Protein AF-A0A524CNU5-F1 (afdb_monomer_lite)

pLDDT: mean 83.26, std 14.83, range [42.66, 95.31]

Radius of gyration: 14.83 Å; chains: 1; bounding box: 32×34×40 Å

Sequence (70 aa):
MTKRKYHCPRCGNEDIVDYTESFDCPSCKLEFEKKDCDELEDSQILAVEEKLGAVKGLGLDPNENTNSLD

Structure (mmCIF, N/CA/C/O b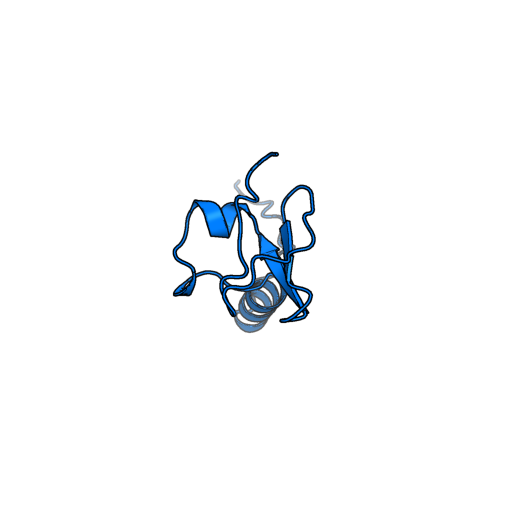ackbone):
data_AF-A0A524CNU5-F1
#
_entry.id   AF-A0A524CNU5-F1
#
loop_
_atom_site.group_PDB
_atom_site.id
_atom_site.type_symbol
_atom_site.label_atom_id
_atom_site.label_alt_id
_atom_site.label_comp_id
_atom_site.label_asym_id
_atom_site.label_entity_id
_atom_site.label_seq_id
_atom_site.pdbx_PDB_ins_code
_atom_site.Cartn_x
_atom_site.Cartn_y
_atom_site.Cartn_z
_atom_site.occupancy
_atom_site.B_iso_or_equiv
_atom_site.auth_seq_id
_atom_site.auth_comp_id
_atom_site.auth_asym_id
_atom_site.auth_atom_id
_atom_site.pdbx_PDB_model_num
ATOM 1 N N . MET A 1 1 ? -10.304 8.958 20.011 1.00 42.66 1 MET A N 1
ATOM 2 C CA . MET A 1 1 ? -10.052 7.787 19.147 1.00 42.66 1 MET A CA 1
ATOM 3 C C . MET A 1 1 ? -9.981 8.300 17.724 1.00 42.66 1 MET A C 1
ATOM 5 O O . MET A 1 1 ? -11.011 8.615 17.143 1.00 42.66 1 MET A O 1
ATOM 9 N N . THR A 1 2 ? -8.775 8.542 17.222 1.00 47.97 2 THR A N 1
ATOM 10 C CA . THR A 1 2 ? -8.563 9.013 15.851 1.00 47.97 2 THR A CA 1
ATOM 11 C C . THR A 1 2 ? -8.955 7.863 14.927 1.00 47.97 2 THR A C 1
ATOM 13 O O . THR A 1 2 ? -8.388 6.780 15.052 1.00 47.97 2 THR A O 1
ATOM 16 N N . LYS A 1 3 ? -9.981 8.043 14.085 1.00 54.19 3 LYS A N 1
ATOM 17 C CA . LYS A 1 3 ? -10.347 7.035 13.079 1.00 54.19 3 LYS A CA 1
ATOM 18 C C . LYS A 1 3 ? -9.096 6.730 12.254 1.00 54.19 3 LYS A C 1
ATOM 20 O O . LYS A 1 3 ? -8.457 7.673 11.785 1.00 54.19 3 LYS A O 1
ATOM 25 N N . ARG A 1 4 ? -8.730 5.451 12.113 1.00 62.31 4 ARG A N 1
ATOM 26 C CA . ARG A 1 4 ? -7.702 5.059 11.141 1.00 62.31 4 ARG A CA 1
ATOM 27 C C . ARG A 1 4 ? -8.214 5.504 9.771 1.00 62.31 4 ARG A C 1
ATOM 29 O O . ARG A 1 4 ? -9.363 5.236 9.436 1.00 62.31 4 ARG A O 1
ATOM 36 N N . LYS A 1 5 ? -7.414 6.307 9.070 1.00 74.94 5 LYS A N 1
ATOM 37 C CA . LYS A 1 5 ? -7.809 6.947 7.808 1.00 74.94 5 LYS A CA 1
ATOM 38 C C . LYS A 1 5 ? -7.636 6.031 6.597 1.00 74.94 5 LYS A C 1
ATOM 40 O O . LYS A 1 5 ? -8.252 6.298 5.577 1.00 74.94 5 LYS A O 1
ATOM 45 N N . TYR A 1 6 ? -6.809 4.997 6.727 1.00 84.94 6 TYR A N 1
ATOM 46 C CA . TYR A 1 6 ? -6.359 4.169 5.617 1.00 84.94 6 TYR A CA 1
ATOM 47 C C . TYR A 1 6 ? -6.667 2.696 5.888 1.00 84.94 6 TYR A C 1
ATOM 49 O O . TYR A 1 6 ? -6.599 2.236 7.032 1.00 84.94 6 TYR A O 1
ATOM 57 N N . HIS A 1 7 ? -6.983 1.975 4.819 1.00 92.62 7 HIS A N 1
ATOM 58 C CA . HIS A 1 7 ? -7.158 0.527 4.764 1.00 92.62 7 HIS A CA 1
ATOM 59 C C . HIS A 1 7 ? -6.260 -0.032 3.661 1.00 92.62 7 HIS A C 1
ATOM 61 O O . HIS A 1 7 ? -5.796 0.694 2.786 1.00 92.62 7 HIS A O 1
ATOM 67 N N . CYS A 1 8 ? -5.994 -1.333 3.694 1.00 93.31 8 CYS A N 1
ATOM 68 C CA . CYS A 1 8 ? -5.232 -1.980 2.639 1.00 93.31 8 CYS A CA 1
ATOM 69 C C . CYS A 1 8 ? -6.052 -2.029 1.337 1.00 93.31 8 CYS A C 1
ATOM 71 O O . CYS A 1 8 ? -7.087 -2.699 1.320 1.00 93.31 8 CYS A O 1
ATOM 73 N N . PRO A 1 9 ? -5.582 -1.439 0.226 1.00 92.75 9 PRO A N 1
ATOM 74 C CA . PRO A 1 9 ? -6.331 -1.416 -1.033 1.00 92.75 9 PRO A CA 1
ATOM 75 C C . PRO A 1 9 ? -6.450 -2.799 -1.696 1.00 92.75 9 PRO A C 1
ATOM 77 O O . PRO A 1 9 ? -7.338 -3.041 -2.508 1.00 92.75 9 PRO A O 1
ATOM 80 N N . ARG A 1 10 ? -5.575 -3.751 -1.337 1.00 91.62 10 ARG A N 1
ATOM 81 C CA . ARG A 1 10 ? -5.581 -5.112 -1.901 1.00 91.62 10 ARG A CA 1
ATOM 82 C C . ARG A 1 10 ? -6.581 -6.051 -1.242 1.00 91.62 10 ARG A C 1
ATOM 84 O O . ARG A 1 10 ? -7.178 -6.878 -1.924 1.00 91.62 10 ARG A O 1
ATOM 91 N N . CYS A 1 11 ? -6.707 -5.984 0.080 1.00 93.19 11 CYS A N 1
ATOM 92 C CA . CYS A 1 11 ? -7.525 -6.928 0.847 1.00 93.19 11 CYS A CA 1
ATOM 93 C C . CYS A 1 11 ? -8.628 -6.264 1.678 1.00 93.19 11 CYS A C 1
ATOM 95 O O . CYS A 1 11 ? -9.412 -6.973 2.303 1.00 93.19 11 CYS A O 1
ATOM 97 N N . GLY A 1 12 ? -8.686 -4.931 1.707 1.00 90.94 12 GLY A N 1
ATOM 98 C CA . GLY A 1 12 ? -9.639 -4.156 2.501 1.00 90.94 12 GLY A CA 1
ATOM 99 C C . GLY A 1 12 ? -9.365 -4.163 4.007 1.00 90.94 12 GLY A C 1
ATOM 100 O O . GLY A 1 12 ? -10.204 -3.697 4.770 1.00 90.94 12 GLY A O 1
ATOM 101 N N . ASN A 1 13 ? -8.234 -4.712 4.468 1.00 9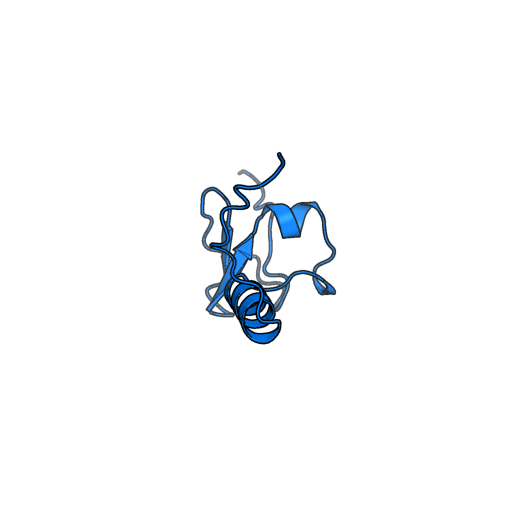0.75 13 ASN A N 1
ATOM 102 C CA . ASN A 1 13 ? -7.953 -4.811 5.900 1.00 90.75 13 ASN A CA 1
ATOM 103 C C . ASN A 1 13 ? -7.652 -3.429 6.511 1.00 90.75 13 ASN A C 1
ATOM 105 O O . ASN A 1 13 ? -6.794 -2.701 6.018 1.00 90.75 13 ASN A O 1
ATOM 109 N N . GLU A 1 14 ? -8.332 -3.088 7.605 1.00 90.12 14 GLU A N 1
ATOM 110 C CA . GLU A 1 14 ? -8.124 -1.856 8.385 1.00 90.12 14 GLU A CA 1
ATOM 111 C C . GLU A 1 14 ? -7.003 -2.002 9.431 1.00 90.12 14 GLU A C 1
ATOM 113 O O . GLU A 1 14 ? -6.586 -1.031 10.080 1.00 90.12 14 GLU A O 1
ATOM 118 N N . ASP A 1 15 ? -6.522 -3.231 9.638 1.00 90.94 15 ASP A N 1
ATOM 119 C CA . ASP A 1 15 ? -5.345 -3.488 10.450 1.00 90.94 15 ASP A CA 1
ATOM 120 C C . ASP A 1 15 ? -4.086 -3.282 9.613 1.00 90.94 15 ASP A C 1
ATOM 122 O O . ASP A 1 15 ? -3.706 -4.133 8.811 1.00 90.94 15 ASP A O 1
ATOM 126 N N . ILE A 1 16 ? -3.494 -2.098 9.775 1.00 91.81 16 ILE A N 1
ATOM 127 C CA . ILE A 1 16 ? -2.303 -1.631 9.066 1.00 91.81 16 ILE A CA 1
ATOM 128 C C . ILE A 1 16 ? -1.261 -1.119 10.061 1.00 91.81 16 ILE A C 1
ATOM 130 O O . ILE A 1 16 ? -1.595 -0.602 11.134 1.00 91.81 16 ILE A O 1
ATOM 134 N N . VAL A 1 17 ? 0.008 -1.250 9.689 1.00 93.44 17 VAL A N 1
ATOM 135 C CA . VAL A 1 17 ? 1.146 -0.694 10.419 1.00 93.44 17 VAL A CA 1
ATOM 136 C C . VAL A 1 17 ? 1.478 0.660 9.806 1.00 93.44 17 VAL A C 1
ATOM 138 O O . VAL A 1 17 ? 1.966 0.737 8.686 1.00 93.44 17 VAL A O 1
ATOM 141 N N . ASP A 1 18 ? 1.161 1.731 10.527 1.00 91.44 18 ASP A N 1
ATOM 142 C CA . ASP A 1 18 ? 1.291 3.109 10.049 1.00 91.44 18 ASP A CA 1
ATOM 143 C C . ASP A 1 18 ? 2.733 3.630 10.198 1.00 91.44 18 ASP A C 1
ATOM 145 O O . ASP A 1 18 ? 3.291 3.609 11.298 1.00 91.44 18 ASP A O 1
ATOM 149 N N . TYR A 1 19 ? 3.314 4.133 9.107 1.00 90.31 19 TYR A N 1
ATOM 150 C CA . TYR A 1 19 ? 4.582 4.870 9.089 1.00 90.31 19 TYR A CA 1
ATOM 151 C C . TYR A 1 19 ? 4.337 6.336 8.729 1.00 90.31 19 TYR A C 1
ATOM 153 O O . TYR A 1 19 ? 3.214 6.747 8.456 1.00 90.31 19 TYR A O 1
ATOM 161 N N . THR A 1 20 ? 5.370 7.178 8.736 1.00 91.25 20 THR A N 1
ATOM 162 C CA . THR A 1 20 ? 5.191 8.616 8.472 1.00 91.25 20 THR A CA 1
ATOM 163 C C . THR A 1 20 ? 4.564 8.885 7.098 1.00 91.25 20 THR A C 1
ATOM 165 O O . THR A 1 20 ? 3.600 9.645 7.021 1.00 91.25 20 THR A O 1
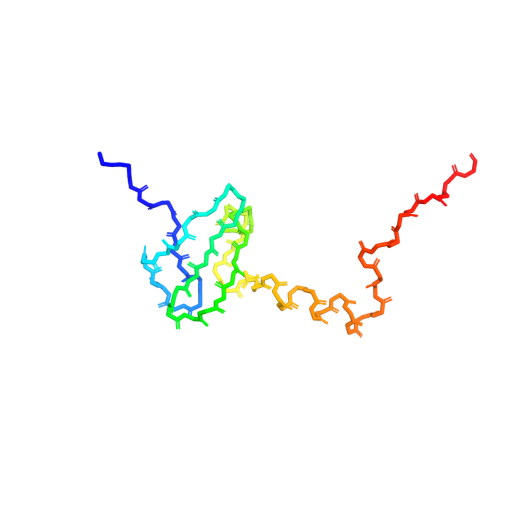ATOM 168 N N . GLU A 1 21 ? 5.051 8.223 6.048 1.00 92.31 21 GLU A N 1
ATOM 169 C CA . GLU A 1 21 ? 4.653 8.474 4.650 1.00 92.31 21 GLU A CA 1
ATOM 170 C C . GLU A 1 21 ? 3.964 7.268 3.986 1.00 92.31 21 GLU A C 1
ATOM 172 O O . GLU A 1 21 ? 3.193 7.429 3.039 1.00 92.31 21 GLU A O 1
ATOM 177 N N . SER A 1 22 ? 4.177 6.068 4.522 1.00 94.31 22 SER A N 1
ATOM 178 C CA . SER A 1 22 ? 3.618 4.804 4.040 1.00 94.31 22 SER A CA 1
ATOM 179 C C . SER A 1 22 ? 2.867 4.068 5.151 1.00 94.31 22 SER A C 1
ATOM 181 O O . SER A 1 22 ? 2.832 4.494 6.309 1.00 94.31 22 SER A O 1
ATOM 183 N N . PHE A 1 23 ? 2.241 2.952 4.808 1.00 94.69 23 PHE A N 1
ATOM 184 C CA . PHE A 1 23 ? 1.801 1.950 5.769 1.00 94.69 23 PHE A CA 1
ATOM 185 C C . PHE A 1 23 ? 2.003 0.552 5.190 1.00 94.69 23 PHE A C 1
ATOM 187 O O . PHE A 1 23 ? 1.954 0.361 3.975 1.00 94.69 23 PHE A O 1
ATOM 194 N N . ASP A 1 24 ? 2.179 -0.433 6.065 1.00 95.25 24 ASP A N 1
ATOM 195 C CA . ASP A 1 24 ? 2.260 -1.838 5.676 1.00 95.25 24 ASP A CA 1
ATOM 196 C C . ASP A 1 24 ? 0.980 -2.580 6.056 1.00 95.25 24 ASP A C 1
ATOM 198 O O . ASP A 1 24 ? 0.401 -2.378 7.130 1.00 95.25 24 ASP A O 1
ATOM 202 N N . CYS A 1 25 ? 0.518 -3.450 5.163 1.00 94.38 25 CYS A N 1
ATOM 203 C CA . CYS A 1 25 ? -0.558 -4.371 5.474 1.00 94.38 25 CYS A CA 1
ATOM 204 C C . CYS A 1 25 ? 0.019 -5.706 5.973 1.00 94.38 25 CYS A C 1
ATOM 206 O O . CYS A 1 25 ? 0.466 -6.498 5.146 1.00 94.38 25 CYS A O 1
ATOM 208 N N . PRO A 1 26 ? -0.117 -6.073 7.261 1.00 92.81 26 PRO A N 1
ATOM 209 C CA . PRO A 1 26 ? 0.406 -7.333 7.799 1.00 92.81 26 PRO A CA 1
ATOM 210 C C . PRO A 1 26 ? -0.218 -8.585 7.160 1.00 92.81 26 PRO A C 1
ATOM 212 O O . PRO A 1 26 ? 0.382 -9.662 7.193 1.00 92.81 26 PRO A O 1
ATOM 215 N N . SER A 1 27 ? -1.416 -8.471 6.573 1.00 93.88 27 SER A N 1
ATOM 216 C CA . SER A 1 27 ? -2.069 -9.574 5.855 1.00 93.88 27 SER A CA 1
ATOM 217 C C . SER A 1 27 ? -1.491 -9.797 4.462 1.00 93.88 27 SER A C 1
ATOM 219 O O . SER A 1 27 ? -1.253 -10.940 4.080 1.00 93.88 27 SER A O 1
ATOM 221 N N . CYS A 1 28 ? -1.276 -8.721 3.702 1.00 92.06 28 CYS A N 1
ATOM 222 C CA . CYS A 1 28 ? -0.715 -8.805 2.353 1.00 92.06 28 CYS A CA 1
ATOM 223 C C . CYS A 1 28 ? 0.814 -8.840 2.356 1.00 92.06 28 CYS A C 1
ATOM 225 O O . CYS A 1 28 ? 1.396 -9.340 1.400 1.00 92.06 28 CYS A O 1
ATOM 227 N N . LYS A 1 29 ? 1.436 -8.342 3.430 1.00 93.75 29 LYS A N 1
ATOM 228 C CA . LYS A 1 29 ? 2.865 -8.027 3.535 1.00 93.75 29 LYS A CA 1
ATOM 229 C C . LYS A 1 29 ? 3.318 -7.110 2.402 1.00 93.75 29 LYS A C 1
ATOM 231 O O . LYS A 1 29 ? 4.305 -7.391 1.734 1.00 93.75 29 LYS A O 1
ATOM 236 N N . LEU A 1 30 ? 2.505 -6.091 2.139 1.00 94.25 30 LEU A N 1
ATOM 237 C CA . LEU A 1 30 ? 2.735 -5.099 1.099 1.00 94.25 30 LEU A CA 1
ATOM 238 C C . LEU A 1 30 ? 2.706 -3.714 1.732 1.00 94.25 30 LEU A C 1
ATOM 240 O O . LEU A 1 30 ? 1.812 -3.419 2.534 1.00 94.25 30 LEU A O 1
ATOM 244 N N . GLU A 1 31 ? 3.639 -2.880 1.290 1.00 95.31 31 GLU A N 1
ATOM 245 C CA . GLU A 1 31 ? 3.729 -1.474 1.656 1.00 95.31 31 GLU A CA 1
ATOM 246 C C . GLU A 1 31 ? 3.033 -0.593 0.613 1.00 95.31 31 GLU A C 1
ATOM 248 O O . GLU A 1 31 ? 3.197 -0.791 -0.596 1.00 95.31 31 GLU A O 1
ATOM 253 N N . PHE A 1 32 ? 2.287 0.405 1.088 1.00 94.38 32 PHE A N 1
ATOM 254 C CA . PHE A 1 32 ? 1.579 1.386 0.267 1.00 94.38 32 PHE A CA 1
ATOM 255 C C . PHE A 1 32 ? 1.890 2.810 0.733 1.00 94.38 32 PHE A C 1
ATOM 257 O O . PHE A 1 32 ? 1.972 3.079 1.933 1.00 94.38 32 PHE A O 1
ATOM 264 N N . GLU A 1 33 ? 2.034 3.743 -0.210 1.00 94.56 33 GLU A N 1
ATOM 265 C CA . GLU A 1 33 ? 2.206 5.161 0.110 1.00 94.56 33 GLU A CA 1
ATOM 266 C C . GLU A 1 33 ? 0.856 5.786 0.471 1.00 94.56 33 GLU A C 1
ATOM 268 O O . GLU A 1 33 ? -0.139 5.639 -0.244 1.00 94.56 33 GLU A O 1
ATOM 273 N N . LYS A 1 34 ? 0.817 6.544 1.571 1.00 92.88 34 LYS A N 1
ATOM 274 C CA . LYS A 1 34 ? -0.410 7.235 1.999 1.00 92.88 34 LYS A CA 1
ATOM 275 C C . LYS A 1 34 ? -0.877 8.242 0.961 1.00 92.88 34 LYS A C 1
ATOM 277 O O . LYS A 1 34 ? -2.071 8.391 0.751 1.00 92.88 34 LYS A O 1
ATOM 282 N N . LYS A 1 35 ? 0.078 8.887 0.290 1.00 92.38 35 LYS A N 1
ATOM 283 C CA . LYS A 1 35 ? -0.180 9.836 -0.788 1.00 92.38 35 LYS A CA 1
ATOM 284 C C . LYS A 1 35 ? -0.982 9.198 -1.928 1.00 92.38 35 LYS A C 1
ATOM 286 O O . LYS A 1 35 ? -1.992 9.761 -2.333 1.00 92.38 35 LYS A O 1
ATOM 291 N N . ASP A 1 36 ? -0.604 7.994 -2.362 1.00 92.00 36 ASP A N 1
ATOM 292 C CA . ASP A 1 36 ? -1.367 7.252 -3.373 1.00 92.00 36 ASP A CA 1
ATOM 293 C C . ASP A 1 36 ? -2.785 6.931 -2.871 1.00 92.00 36 ASP A C 1
ATOM 295 O O . ASP A 1 36 ? -3.737 7.012 -3.635 1.00 92.00 36 ASP A O 1
ATOM 299 N N . CYS A 1 37 ? -2.944 6.630 -1.579 1.00 90.69 37 CYS A N 1
ATOM 300 C CA . CYS A 1 37 ? -4.249 6.347 -0.972 1.00 90.69 37 CYS A CA 1
ATOM 301 C C . CYS A 1 37 ? -5.143 7.585 -0.787 1.00 90.69 37 CYS A C 1
ATOM 303 O O . CYS A 1 37 ? -6.358 7.444 -0.678 1.00 90.69 37 CYS A O 1
ATOM 305 N N . ASP A 1 38 ? -4.568 8.788 -0.719 1.00 91.12 38 ASP A N 1
ATOM 306 C CA . ASP A 1 38 ? -5.319 10.050 -0.694 1.00 91.12 38 ASP A CA 1
ATOM 307 C C . ASP A 1 38 ? -5.700 10.521 -2.116 1.00 91.12 38 ASP A C 1
ATOM 309 O O . ASP A 1 38 ? -6.706 11.216 -2.274 1.00 91.12 38 ASP A O 1
ATOM 313 N N . GLU A 1 39 ? -4.914 10.172 -3.144 1.00 92.44 39 GLU A N 1
ATOM 314 C CA . GLU A 1 39 ? -5.067 10.691 -4.515 1.00 92.44 39 GLU A CA 1
ATOM 315 C C . GLU A 1 39 ? -5.712 9.709 -5.510 1.00 92.44 39 GLU A C 1
ATOM 317 O O . GLU A 1 39 ? -6.277 10.154 -6.513 1.00 92.44 39 GLU A O 1
ATOM 322 N N . LEU A 1 40 ? -5.637 8.398 -5.266 1.00 92.50 40 LEU A N 1
ATOM 323 C CA . LEU A 1 40 ? -6.049 7.351 -6.206 1.00 92.50 40 LEU A CA 1
ATOM 324 C C . LEU A 1 40 ? -7.126 6.435 -5.613 1.00 92.50 40 LEU A C 1
ATOM 326 O O . LEU A 1 40 ? -7.270 6.296 -4.401 1.00 92.50 40 LEU A O 1
ATOM 330 N N . GLU A 1 41 ? -7.875 5.763 -6.487 1.00 91.62 41 GLU A N 1
ATOM 331 C CA . GLU A 1 41 ? -8.790 4.695 -6.074 1.00 91.62 41 GLU A CA 1
ATOM 332 C C . GLU A 1 41 ? -8.017 3.410 -5.749 1.00 91.62 41 GLU A C 1
ATOM 334 O O . GLU A 1 41 ? -7.046 3.093 -6.434 1.00 91.62 41 GLU A O 1
ATOM 339 N N . ASP A 1 42 ? -8.496 2.605 -4.792 1.00 90.75 42 ASP A N 1
ATOM 340 C CA . ASP A 1 42 ? -7.849 1.357 -4.339 1.00 90.75 42 ASP A CA 1
ATOM 341 C C . ASP A 1 42 ? -7.365 0.443 -5.478 1.00 90.75 42 ASP A C 1
ATOM 343 O O . ASP A 1 42 ? -6.305 -0.173 -5.397 1.00 90.75 42 ASP A O 1
ATOM 347 N N . SER A 1 43 ? -8.131 0.370 -6.569 1.00 89.88 43 SER A N 1
ATOM 348 C CA . SER A 1 43 ? -7.803 -0.451 -7.742 1.00 89.88 43 SER A CA 1
ATOM 349 C C . SER A 1 43 ? -6.583 0.030 -8.539 1.00 89.88 43 SER A C 1
ATOM 351 O O . SER A 1 43 ? -5.996 -0.752 -9.287 1.00 89.88 43 SER A O 1
ATOM 353 N N . GLN A 1 44 ? -6.208 1.301 -8.392 1.00 92.56 44 GLN A N 1
ATOM 354 C CA . GLN A 1 44 ? -5.075 1.937 -9.062 1.00 92.56 44 GLN A CA 1
ATOM 355 C C . GLN A 1 44 ? -3.823 1.986 -8.182 1.00 92.56 44 GLN A C 1
ATOM 357 O O . GLN A 1 44 ? -2.730 2.231 -8.693 1.00 92.56 44 GLN A O 1
ATOM 362 N N . ILE A 1 45 ? -3.969 1.761 -6.875 1.00 94.19 45 ILE A N 1
ATOM 363 C CA . ILE A 1 45 ? -2.860 1.830 -5.930 1.00 94.19 45 ILE A CA 1
ATOM 364 C C . ILE A 1 45 ? -1.964 0.604 -6.112 1.00 94.19 45 ILE A C 1
ATOM 366 O O . ILE A 1 45 ? -2.393 -0.546 -5.991 1.00 94.19 45 ILE A O 1
ATOM 370 N N . LEU A 1 46 ? -0.691 0.869 -6.386 1.00 93.50 46 LEU A N 1
ATOM 371 C CA . LEU A 1 46 ? 0.355 -0.138 -6.506 1.00 93.50 46 LEU A CA 1
ATOM 372 C C . LEU A 1 46 ? 1.155 -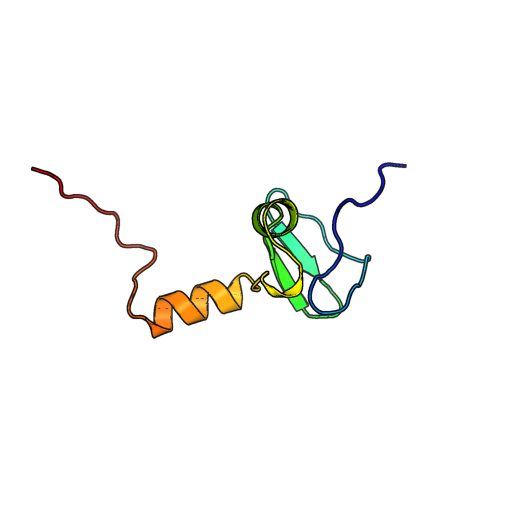0.199 -5.207 1.00 93.50 46 LEU A C 1
ATOM 374 O O . LEU A 1 46 ? 1.432 0.835 -4.600 1.00 93.50 46 LEU A O 1
ATOM 378 N N . ALA A 1 47 ? 1.564 -1.402 -4.802 1.00 94.19 47 ALA A N 1
ATOM 379 C CA . ALA A 1 47 ? 2.508 -1.525 -3.697 1.00 94.19 47 ALA A CA 1
ATOM 380 C C . ALA A 1 47 ? 3.856 -0.891 -4.077 1.00 94.19 47 ALA A C 1
ATOM 382 O O . ALA A 1 47 ? 4.243 -0.896 -5.250 1.00 94.19 47 ALA A O 1
ATOM 383 N N . VAL A 1 48 ? 4.603 -0.395 -3.089 1.00 92.25 48 VAL A N 1
ATOM 384 C CA . VAL A 1 48 ? 5.920 0.235 -3.300 1.00 92.25 48 VAL A CA 1
ATOM 385 C C . VAL A 1 48 ? 6.849 -0.680 -4.106 1.00 92.25 48 VAL A C 1
ATOM 387 O O . VAL A 1 48 ? 7.481 -0.245 -5.070 1.00 92.25 48 VAL A O 1
ATOM 390 N N . GLU A 1 49 ? 6.869 -1.975 -3.787 1.00 91.50 49 GLU A N 1
ATOM 391 C CA . GLU A 1 49 ? 7.648 -2.974 -4.527 1.00 91.50 49 GLU A CA 1
ATOM 392 C C . GLU A 1 49 ? 7.182 -3.149 -5.983 1.00 91.50 49 GLU A C 1
ATOM 394 O O . GLU A 1 49 ? 8.012 -3.329 -6.876 1.00 91.50 49 GLU A O 1
ATOM 399 N N . GLU A 1 50 ? 5.876 -3.055 -6.255 1.00 90.56 50 GLU A N 1
ATOM 400 C CA . GLU A 1 50 ? 5.335 -3.122 -7.620 1.00 90.56 50 GLU A CA 1
ATOM 401 C C . GLU A 1 50 ? 5.741 -1.890 -8.435 1.00 90.56 50 GLU A C 1
ATOM 403 O O . GLU A 1 50 ? 6.160 -2.030 -9.586 1.00 90.56 50 GLU A O 1
ATOM 408 N N . LYS A 1 51 ? 5.693 -0.692 -7.831 1.00 89.25 51 LYS A N 1
ATOM 409 C CA . LYS A 1 51 ? 6.171 0.552 -8.457 1.00 89.25 51 LYS A CA 1
ATOM 410 C C . LYS A 1 51 ? 7.655 0.428 -8.804 1.00 89.25 51 LYS A C 1
ATOM 412 O O . LYS A 1 51 ? 8.047 0.694 -9.939 1.00 89.25 51 LYS A O 1
ATOM 417 N N . LEU A 1 52 ? 8.468 -0.057 -7.864 1.00 87.25 52 LEU A N 1
ATOM 418 C CA . LEU A 1 52 ? 9.902 -0.263 -8.069 1.00 87.25 52 LEU A CA 1
ATOM 419 C C . LEU A 1 52 ? 10.185 -1.287 -9.184 1.00 87.25 52 LEU A C 1
ATOM 421 O O . LEU A 1 52 ? 11.065 -1.081 -10.024 1.00 87.25 52 LEU A O 1
ATOM 425 N N . GLY A 1 53 ? 9.419 -2.381 -9.215 1.00 87.00 53 GLY A N 1
ATOM 426 C CA . GLY A 1 53 ? 9.507 -3.412 -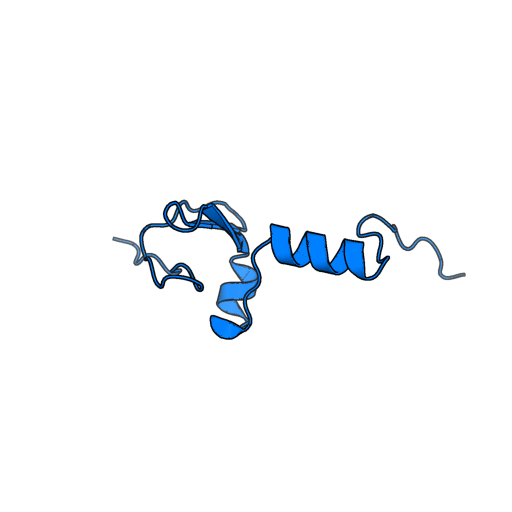10.247 1.00 87.00 53 GLY A CA 1
ATOM 427 C C . GLY A 1 53 ? 9.140 -2.895 -11.639 1.00 87.00 53 GLY A C 1
ATOM 428 O O . GLY A 1 53 ? 9.843 -3.198 -12.604 1.00 87.00 53 GLY A O 1
ATOM 429 N N . ALA A 1 54 ? 8.090 -2.078 -11.743 1.00 83.75 54 ALA A N 1
ATOM 430 C CA . ALA A 1 54 ? 7.668 -1.459 -12.997 1.00 83.75 54 ALA A CA 1
ATOM 431 C C . ALA A 1 54 ? 8.733 -0.496 -13.539 1.00 83.75 54 ALA A C 1
ATOM 433 O O . ALA A 1 54 ? 9.121 -0.598 -14.700 1.00 83.75 54 ALA A O 1
ATOM 434 N N . VAL A 1 55 ? 9.261 0.380 -12.681 1.00 82.31 55 VAL A N 1
ATOM 435 C CA . VAL A 1 55 ? 10.340 1.324 -13.014 1.00 82.31 55 VAL A CA 1
ATOM 436 C C . VAL A 1 55 ? 11.563 0.577 -13.560 1.00 82.31 55 VAL A C 1
ATOM 438 O O . VAL A 1 55 ? 12.032 0.867 -14.662 1.00 82.31 55 VAL A O 1
ATOM 441 N N . LYS A 1 56 ? 11.999 -0.481 -12.863 1.00 78.62 56 LYS A N 1
ATOM 442 C CA . LYS A 1 56 ? 13.120 -1.324 -13.298 1.00 78.62 56 LYS A CA 1
ATOM 443 C C . LYS A 1 56 ? 12.841 -2.055 -14.617 1.00 78.62 56 LYS A C 1
ATOM 445 O O . LYS A 1 56 ? 13.730 -2.160 -15.457 1.00 78.62 56 LYS A O 1
ATOM 450 N N . GLY A 1 57 ? 11.627 -2.573 -14.805 1.00 79.50 57 GLY A N 1
ATOM 451 C CA . GLY A 1 57 ? 11.223 -3.276 -16.027 1.00 79.50 57 GLY A CA 1
ATOM 452 C C . GLY A 1 57 ? 11.151 -2.368 -17.258 1.00 79.50 57 GLY A C 1
ATOM 453 O O . GLY A 1 57 ? 11.397 -2.829 -18.370 1.00 79.50 57 GLY A O 1
ATOM 454 N N . LEU A 1 58 ? 10.868 -1.080 -17.056 1.00 79.62 58 LEU A N 1
ATOM 455 C CA . LEU A 1 58 ? 10.854 -0.060 -18.105 1.00 79.62 58 LEU A CA 1
ATOM 456 C C . LEU A 1 58 ? 12.244 0.520 -18.408 1.00 79.62 58 LEU A C 1
ATOM 458 O O . LEU A 1 58 ? 12.364 1.355 -19.300 1.00 79.62 58 LEU A O 1
ATOM 462 N N . GLY A 1 59 ? 13.286 0.085 -17.691 1.00 75.12 59 GLY A N 1
ATOM 463 C CA . GLY A 1 59 ? 14.629 0.651 -17.821 1.00 75.12 59 GLY A CA 1
ATOM 464 C C . GLY A 1 59 ? 14.703 2.111 -17.373 1.00 75.12 59 GLY A C 1
ATOM 465 O O . GLY A 1 59 ? 15.570 2.841 -17.837 1.00 75.12 59 GLY A O 1
ATOM 466 N N . LEU A 1 60 ? 13.774 2.546 -16.518 1.00 72.12 60 LEU A N 1
ATOM 467 C CA . LEU A 1 60 ? 13.830 3.848 -15.874 1.00 72.12 60 LEU A CA 1
ATOM 468 C C . LEU A 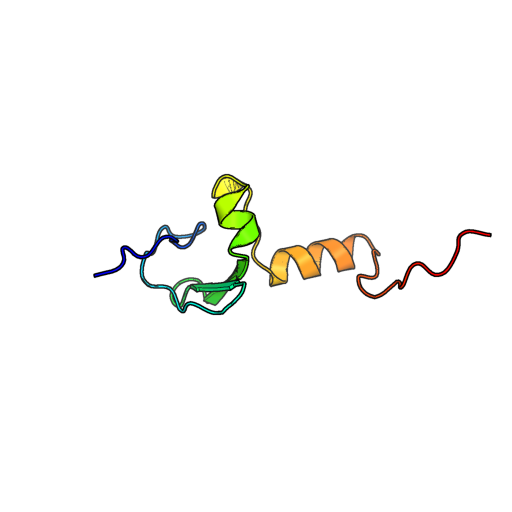1 60 ? 14.678 3.683 -14.615 1.00 72.12 60 LEU A C 1
ATOM 470 O O . LEU A 1 60 ? 14.330 2.903 -13.731 1.00 72.12 60 LEU A O 1
ATOM 474 N N . ASP A 1 61 ? 15.800 4.385 -14.529 1.00 68.25 61 ASP A N 1
ATOM 475 C CA . ASP A 1 61 ? 16.613 4.410 -13.320 1.00 68.25 61 ASP A CA 1
ATOM 476 C C . ASP A 1 61 ? 16.017 5.443 -12.346 1.00 68.25 61 ASP A C 1
ATOM 478 O O . ASP A 1 61 ? 16.108 6.644 -12.597 1.00 68.25 61 ASP A O 1
ATOM 482 N N . PRO A 1 62 ? 15.443 5.038 -11.193 1.00 62.75 62 PRO A N 1
ATOM 483 C CA . PRO A 1 62 ? 14.885 5.985 -10.220 1.00 62.75 62 PRO A CA 1
ATOM 484 C C . PRO A 1 62 ? 15.971 6.828 -9.528 1.00 62.75 62 PRO A C 1
ATOM 486 O O . PRO A 1 62 ? 15.665 7.689 -8.708 1.00 62.75 62 PRO A O 1
ATOM 489 N N . ASN A 1 63 ? 17.245 6.560 -9.833 1.00 61.00 63 ASN A N 1
ATOM 490 C CA . ASN A 1 63 ? 18.412 7.295 -9.362 1.00 61.00 63 ASN A CA 1
ATOM 491 C C . ASN A 1 63 ? 19.096 8.102 -10.483 1.00 61.00 63 ASN A C 1
ATOM 493 O O . ASN A 1 63 ? 20.226 8.553 -10.303 1.00 61.00 63 ASN A O 1
ATOM 497 N N . GLU A 1 64 ? 18.448 8.302 -11.635 1.00 55.31 64 GLU A N 1
ATOM 498 C CA . GLU A 1 64 ? 18.891 9.322 -12.584 1.00 55.31 64 GLU A CA 1
ATOM 499 C C . GLU A 1 64 ? 18.601 10.700 -11.974 1.00 55.31 64 GLU A C 1
ATOM 501 O O . GLU A 1 64 ? 17.531 11.286 -12.122 1.00 55.31 64 GLU A O 1
ATOM 506 N N . ASN A 1 65 ? 19.573 11.223 -11.228 1.00 51.00 65 ASN A N 1
ATOM 507 C CA . ASN A 1 65 ? 19.639 12.641 -10.929 1.00 51.00 65 ASN A CA 1
ATOM 508 C C . ASN A 1 65 ? 19.753 13.373 -12.273 1.00 51.00 65 ASN A C 1
ATOM 510 O O . ASN A 1 65 ? 20.837 13.395 -12.859 1.00 51.00 65 ASN A O 1
ATOM 514 N N . THR A 1 66 ? 18.650 13.945 -12.761 1.00 57.16 66 THR A N 1
ATOM 515 C CA . THR A 1 66 ? 18.597 14.777 -13.968 1.00 57.16 66 THR A CA 1
ATOM 516 C C . THR A 1 66 ? 19.399 16.063 -13.747 1.00 57.16 66 THR A C 1
ATOM 518 O O . THR A 1 66 ? 18.853 17.148 -13.564 1.00 57.16 66 THR A O 1
ATOM 521 N N . ASN A 1 67 ? 20.723 15.953 -13.726 1.00 54.19 67 ASN A N 1
ATOM 522 C CA . ASN A 1 67 ? 21.613 17.065 -14.000 1.00 54.19 67 ASN A CA 1
ATOM 523 C C . ASN A 1 67 ? 21.765 17.117 -15.513 1.00 54.19 67 ASN A C 1
ATOM 525 O O . ASN A 1 67 ? 22.627 16.439 -16.054 1.00 54.19 67 ASN A O 1
ATOM 529 N N . SER A 1 68 ? 20.889 17.873 -16.171 1.00 62.84 68 SER A N 1
ATOM 530 C CA . SER A 1 68 ? 21.206 18.584 -17.411 1.00 62.84 68 SER A CA 1
ATOM 531 C C . SER A 1 68 ? 19.989 19.380 -17.872 1.00 62.84 68 SER A C 1
ATOM 533 O O . SER A 1 68 ? 19.083 18.839 -18.496 1.00 62.84 68 SER A O 1
ATOM 535 N N . LEU A 1 69 ? 20.016 20.687 -17.627 1.00 56.06 69 LEU A N 1
ATOM 536 C CA . LEU A 1 69 ? 19.583 21.653 -18.629 1.00 56.06 69 LEU A CA 1
ATOM 537 C C . LEU A 1 69 ? 20.569 22.829 -18.604 1.00 56.06 69 LEU A C 1
ATOM 539 O O . LEU A 1 69 ? 20.614 23.560 -17.620 1.00 56.06 69 LEU A O 1
ATOM 543 N N . ASP A 1 70 ? 21.374 22.845 -19.672 1.00 46.91 70 ASP A N 1
ATOM 544 C CA . ASP A 1 70 ? 22.188 23.903 -20.308 1.00 46.91 70 ASP A CA 1
ATOM 545 C C . ASP A 1 70 ? 22.745 25.060 -19.453 1.00 46.91 70 ASP A C 1
ATOM 547 O O . ASP A 1 70 ? 21.966 25.937 -19.011 1.00 46.91 70 ASP A O 1
#

Foldseek 3Di:
DPPQPDAQLPPRHSDWADDPQWIADPVVRFIWGVVCVVVHHSVPTDTPVRVVVVCVVVVNDPPPPPPDDD

Secondary structure (DSSP, 8-state):
-PPP----TTT-----EE-SSEEEETTTTEEEEHHHHHHS-TTTPPPHHHHHHHHHHTT--TT-------